Protein AF-A0A429HR36-F1 (afdb_monomer)

pLDDT: mean 90.28, std 13.14, range [46.28, 98.81]

Secondary structure (DSSP, 8-state):
--HHHHHHHHHH----PPP-PPPHHHHHHHHHHHHHHHHHHHHHHHHHHH--S---SS-HHHHHHHHHHHHHHHHHHHHHHHHHHTT--GGGGSPTT-TTHHHHHHHHHHH-

Structure (mmCIF, N/CA/C/O backbone):
data_AF-A0A429HR36-F1
#
_entry.id   AF-A0A429HR36-F1
#
loop_
_atom_site.group_PDB
_atom_site.id
_atom_site.type_symbol
_atom_site.label_atom_id
_atom_site.label_alt_id
_atom_site.label_comp_id
_atom_site.label_asym_id
_atom_site.label_entity_id
_atom_site.label_seq_id
_atom_site.pdbx_PDB_ins_code
_atom_site.Cartn_x
_atom_site.Cartn_y
_atom_site.Cartn_z
_atom_site.occupancy
_atom_site.B_iso_or_equiv
_atom_site.auth_seq_id
_atom_site.auth_comp_id
_atom_site.auth_asym_id
_atom_site.auth_atom_id
_atom_site.pdbx_PDB_model_num
ATOM 1 N N . MET A 1 1 ? -25.120 -31.657 12.591 1.00 46.28 1 MET A N 1
ATOM 2 C CA . MET A 1 1 ? -24.389 -31.007 11.479 1.00 46.28 1 MET A CA 1
ATOM 3 C C . MET A 1 1 ? -24.796 -29.529 11.387 1.00 46.28 1 MET A C 1
ATOM 5 O O . MET A 1 1 ? -25.446 -29.139 10.435 1.00 46.28 1 MET A O 1
ATOM 9 N N . ALA A 1 2 ? -24.480 -28.717 12.408 1.00 50.56 2 ALA A N 1
ATOM 10 C CA . ALA A 1 2 ? -24.913 -27.306 12.505 1.00 50.56 2 ALA A CA 1
ATOM 11 C C . ALA A 1 2 ? -23.775 -26.330 12.884 1.00 50.56 2 ALA A C 1
ATOM 13 O O . ALA A 1 2 ? -24.000 -25.137 13.049 1.00 50.56 2 ALA A O 1
ATOM 14 N N . LEU A 1 3 ? -22.537 -26.823 13.016 1.00 52.31 3 LEU A N 1
ATOM 15 C CA . LEU A 1 3 ? -21.397 -26.030 13.496 1.00 52.31 3 LEU A CA 1
ATOM 16 C C . LEU A 1 3 ? -20.631 -25.304 12.377 1.00 52.31 3 LEU A C 1
ATOM 18 O O . LEU A 1 3 ? -19.766 -24.486 12.664 1.00 52.31 3 LEU A O 1
ATOM 22 N N . THR A 1 4 ? -20.953 -25.562 11.108 1.00 56.59 4 THR A N 1
ATOM 23 C CA . THR A 1 4 ? -20.257 -24.957 9.961 1.00 56.59 4 THR A CA 1
ATOM 24 C C . THR A 1 4 ? -20.812 -23.580 9.573 1.00 56.59 4 THR A C 1
ATOM 26 O O . THR A 1 4 ? -20.072 -22.765 9.033 1.00 56.59 4 THR A O 1
ATOM 29 N N . GLY A 1 5 ? -22.076 -23.271 9.896 1.00 48.59 5 GLY A N 1
ATOM 30 C CA . GLY A 1 5 ? -22.716 -21.995 9.531 1.00 48.59 5 GLY A CA 1
ATOM 31 C C . GLY A 1 5 ? -22.344 -20.811 10.433 1.00 48.59 5 GLY A C 1
ATOM 32 O O . GLY A 1 5 ? -22.134 -19.701 9.947 1.00 48.59 5 GLY A O 1
ATOM 33 N N . VAL A 1 6 ? -22.182 -21.053 11.738 1.00 55.47 6 VAL A N 1
ATOM 34 C CA . VAL A 1 6 ? -21.939 -20.000 12.746 1.00 55.47 6 VAL A CA 1
ATOM 35 C C . VAL A 1 6 ? -20.569 -19.332 12.566 1.00 55.47 6 VAL A C 1
ATOM 37 O O . VAL A 1 6 ? -20.428 -18.131 12.790 1.00 55.47 6 VAL A O 1
ATOM 40 N N . GLY A 1 7 ? -19.559 -20.090 12.125 1.00 56.19 7 GLY A N 1
ATOM 41 C CA . GLY A 1 7 ? -18.205 -19.573 11.898 1.00 56.19 7 GLY A CA 1
ATOM 42 C C . GLY A 1 7 ? -18.110 -18.630 10.696 1.00 56.19 7 GLY A C 1
ATOM 43 O O . GLY A 1 7 ? -17.494 -17.574 10.796 1.00 56.19 7 GLY A O 1
ATOM 44 N N . VAL A 1 8 ? -18.773 -18.970 9.585 1.00 55.44 8 VAL A N 1
ATOM 45 C CA . VAL A 1 8 ? -18.789 -18.138 8.367 1.00 55.44 8 VAL A CA 1
ATOM 46 C C . VAL A 1 8 ? -19.640 -16.885 8.568 1.00 55.44 8 VAL A C 1
ATOM 48 O O . VAL A 1 8 ? -19.228 -15.798 8.174 1.00 55.44 8 VAL A O 1
ATOM 51 N N . GLN A 1 9 ? -20.787 -16.997 9.247 1.00 58.00 9 GLN A N 1
ATOM 52 C CA . GLN A 1 9 ? -21.616 -15.832 9.570 1.00 58.00 9 GLN A CA 1
ATOM 53 C C . GLN A 1 9 ? -20.904 -14.839 10.494 1.00 58.00 9 GLN A C 1
ATOM 55 O O . GLN A 1 9 ? -21.024 -13.642 10.272 1.00 58.00 9 GLN A O 1
ATOM 60 N N . ARG A 1 10 ? -20.108 -15.302 11.469 1.00 58.03 10 ARG A N 1
ATOM 61 C CA . ARG A 1 10 ? -19.246 -14.417 12.279 1.00 58.03 10 ARG A CA 1
ATOM 62 C C . ARG A 1 10 ? -18.142 -13.737 11.472 1.00 58.03 10 ARG A C 1
ATOM 64 O O . ARG A 1 10 ? -17.778 -12.618 11.789 1.00 58.03 10 ARG A O 1
ATOM 71 N N . LEU A 1 11 ? -17.591 -14.402 10.458 1.00 57.03 11 LEU A N 1
ATOM 72 C CA . LEU A 1 11 ? -16.547 -13.814 9.610 1.00 57.03 11 LEU A CA 1
ATOM 73 C C . LEU A 1 11 ? -17.086 -12.695 8.708 1.00 57.03 11 LEU A C 1
ATOM 75 O O . LEU A 1 11 ? -16.340 -11.783 8.364 1.00 57.03 11 LEU A O 1
ATOM 79 N N . LEU A 1 12 ? -18.366 -12.767 8.335 1.00 66.94 12 LEU A N 1
ATOM 80 C CA . LEU A 1 12 ? -19.038 -11.780 7.485 1.00 66.94 12 LEU A CA 1
ATOM 81 C C . LEU A 1 12 ? -19.836 -10.736 8.278 1.00 66.94 12 LEU A C 1
ATOM 83 O O . LEU A 1 12 ? -20.264 -9.737 7.703 1.00 66.94 12 LEU A O 1
ATOM 87 N N . ALA A 1 13 ? -20.053 -10.959 9.575 1.00 81.69 13 ALA A N 1
ATOM 88 C CA . ALA A 1 13 ? -20.751 -10.019 10.434 1.00 81.69 13 ALA A CA 1
ATOM 89 C C . ALA A 1 13 ? -19.884 -8.778 10.672 1.00 81.69 13 ALA A C 1
ATOM 91 O O . ALA A 1 13 ? -18.713 -8.874 11.029 1.00 81.69 13 ALA A O 1
ATOM 92 N N . ASP A 1 14 ? -20.473 -7.603 10.487 1.00 87.38 14 ASP A N 1
ATOM 93 C CA . ASP A 1 14 ? -19.898 -6.365 10.994 1.00 87.38 14 ASP A CA 1
ATOM 94 C C . ASP A 1 14 ? -20.198 -6.271 12.492 1.00 87.38 14 ASP A C 1
ATOM 96 O O . ASP A 1 14 ? -21.327 -6.532 12.915 1.00 87.38 14 ASP A O 1
ATOM 100 N N . SER A 1 15 ? -19.205 -5.909 13.306 1.00 90.81 15 SER A N 1
ATOM 101 C CA . SER A 1 15 ? -19.435 -5.721 14.742 1.00 90.81 15 SER A CA 1
ATOM 102 C C . SER A 1 15 ? -20.235 -4.448 15.040 1.00 90.81 15 SER A C 1
ATOM 104 O O . SER A 1 15 ? -20.692 -4.274 16.166 1.00 90.81 15 SER A O 1
ATOM 106 N N . GLY A 1 16 ? -20.408 -3.557 14.054 1.00 89.94 16 GLY A N 1
ATOM 107 C CA . GLY A 1 16 ? -21.222 -2.343 14.177 1.00 89.94 16 GLY A CA 1
ATOM 108 C C . GLY A 1 16 ? -20.600 -1.259 15.059 1.00 89.94 16 GLY A C 1
ATOM 109 O O . GLY A 1 16 ? -21.225 -0.228 15.304 1.00 89.94 16 GLY A O 1
ATOM 110 N N . GLU A 1 17 ? -19.369 -1.471 15.529 1.00 93.50 17 GLU A N 1
ATOM 111 C CA . GLU A 1 17 ? -18.633 -0.458 16.274 1.00 93.50 17 GLU A CA 1
ATOM 112 C C . GLU A 1 17 ? -18.250 0.720 15.371 1.00 93.50 17 GLU A C 1
ATOM 114 O O . GLU A 1 17 ? -17.939 0.530 14.188 1.00 93.50 17 GLU A O 1
ATOM 119 N N . PRO A 1 18 ? -18.226 1.950 15.914 1.00 93.94 18 PRO A N 1
ATOM 120 C CA . PRO A 1 18 ? -17.784 3.102 15.155 1.00 93.94 18 PRO A CA 1
ATOM 121 C C . PRO A 1 18 ? -16.338 2.912 14.687 1.00 93.94 18 PRO A C 1
ATOM 123 O O . PRO A 1 18 ? -15.441 2.487 15.424 1.00 93.94 18 PRO A O 1
ATOM 126 N N . ARG A 1 19 ? -16.108 3.250 13.420 1.00 93.81 19 ARG A N 1
ATOM 127 C CA . ARG A 1 19 ? -14.772 3.244 12.832 1.00 93.81 19 ARG A CA 1
ATOM 128 C C . ARG A 1 19 ? -13.967 4.408 13.383 1.00 93.81 19 ARG A C 1
ATOM 130 O O . ARG A 1 19 ? -14.450 5.535 13.457 1.00 93.81 19 ARG A O 1
ATOM 137 N N . GLU A 1 20 ? -12.714 4.131 13.700 1.00 93.56 20 GLU A N 1
ATOM 138 C CA . GLU A 1 20 ? -11.812 5.107 14.301 1.00 93.56 20 GLU A CA 1
ATOM 139 C C . GLU A 1 20 ? -10.713 5.525 13.329 1.00 93.56 20 GLU A C 1
ATOM 141 O O . GLU A 1 20 ? -10.304 4.766 12.441 1.00 93.56 20 GLU A O 1
ATOM 146 N N . TRP A 1 21 ? -10.232 6.752 13.509 1.00 95.75 21 TRP A N 1
ATOM 147 C CA . TRP A 1 21 ? -9.010 7.228 12.876 1.00 95.75 21 TRP A CA 1
ATOM 148 C C . TRP A 1 21 ? -7.799 6.543 13.501 1.00 95.75 21 TRP A C 1
ATOM 150 O O . TRP A 1 21 ? -7.807 6.151 14.669 1.00 95.75 21 TRP A O 1
ATOM 160 N N . VAL A 1 22 ? -6.739 6.387 12.716 1.00 96.38 22 VAL A N 1
ATOM 161 C CA . VAL A 1 22 ? -5.476 5.889 13.253 1.00 96.38 22 VAL A CA 1
ATOM 162 C C . VAL A 1 22 ? -4.729 6.999 13.998 1.00 96.38 22 VAL A C 1
ATOM 164 O O . VAL A 1 22 ? -5.084 8.172 13.941 1.00 96.38 22 VAL A O 1
ATOM 167 N N . SER A 1 23 ? -3.682 6.625 14.732 1.00 96.94 23 SER A N 1
ATOM 168 C CA . SER A 1 23 ? -2.822 7.609 15.393 1.00 96.94 23 SER A CA 1
ATOM 169 C C . SER A 1 23 ? -1.984 8.400 14.374 1.00 96.94 23 SER A C 1
ATOM 171 O O . SER A 1 23 ? -1.617 7.830 13.343 1.00 96.94 23 SER A O 1
ATOM 173 N N . PRO A 1 24 ? -1.524 9.624 1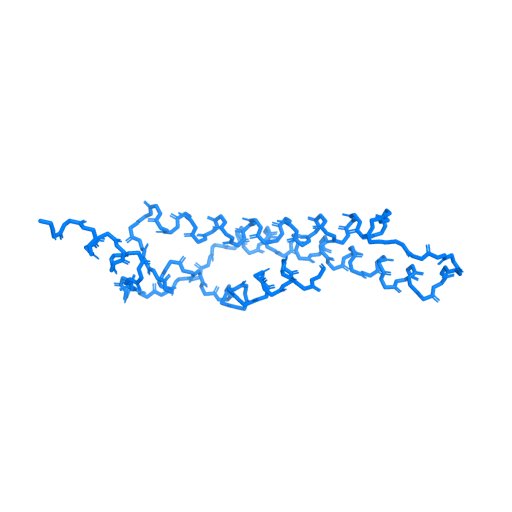4.700 1.00 97.56 24 PRO A N 1
ATOM 174 C CA . PRO A 1 24 ? -0.637 10.395 13.823 1.00 97.56 24 PRO A CA 1
ATOM 175 C C . PRO A 1 24 ? 0.650 9.658 13.426 1.00 97.56 24 PRO A C 1
ATOM 177 O O . PRO A 1 24 ? 1.161 9.826 12.324 1.00 97.56 24 PRO A O 1
ATOM 180 N N . ARG A 1 25 ? 1.176 8.787 14.300 1.00 98.19 25 ARG A N 1
ATOM 181 C CA . ARG A 1 25 ? 2.331 7.934 13.974 1.00 98.19 25 ARG A CA 1
ATOM 182 C C . ARG A 1 25 ? 1.991 6.926 12.876 1.00 98.19 25 ARG A C 1
ATOM 184 O O . ARG A 1 25 ? 2.809 6.679 11.997 1.00 98.19 25 ARG A O 1
ATOM 191 N N . THR A 1 26 ? 0.807 6.323 12.942 1.00 97.88 26 THR A N 1
ATOM 192 C CA . THR A 1 26 ? 0.315 5.399 11.913 1.00 97.88 26 THR A CA 1
ATOM 193 C C . THR A 1 26 ? 0.083 6.136 10.597 1.00 97.88 26 THR A C 1
ATOM 195 O O . THR A 1 26 ? 0.453 5.612 9.548 1.00 97.88 26 THR A O 1
ATOM 198 N N . ASP A 1 27 ? -0.451 7.357 10.644 1.00 97.38 27 ASP A N 1
ATOM 199 C CA . ASP A 1 27 ? -0.594 8.206 9.457 1.00 97.38 27 ASP A CA 1
ATOM 200 C C . ASP A 1 27 ? 0.758 8.553 8.842 1.00 97.38 27 ASP A C 1
ATOM 202 O O . ASP A 1 27 ? 0.925 8.403 7.637 1.00 97.38 27 ASP A O 1
ATOM 206 N N . LEU A 1 28 ? 1.756 8.913 9.654 1.00 98.44 28 LEU A N 1
ATOM 207 C CA . LEU A 1 28 ? 3.108 9.177 9.163 1.00 98.44 28 LEU A CA 1
ATOM 208 C C . LEU A 1 28 ? 3.704 7.955 8.455 1.00 98.44 28 LEU A C 1
ATOM 210 O O . LEU A 1 28 ? 4.257 8.092 7.368 1.00 98.44 28 LEU A O 1
ATOM 214 N N . VAL A 1 29 ? 3.569 6.756 9.032 1.00 98.56 29 VAL A N 1
ATOM 215 C CA . VAL A 1 29 ? 4.018 5.521 8.366 1.00 98.56 29 VAL A CA 1
ATOM 216 C C . VAL A 1 29 ? 3.293 5.344 7.035 1.00 98.56 29 VAL A C 1
ATOM 218 O O . VAL A 1 29 ? 3.931 5.093 6.021 1.00 98.56 29 VAL A O 1
ATOM 221 N N . THR A 1 30 ? 1.978 5.544 7.011 1.00 97.88 30 THR A N 1
ATOM 222 C CA . THR A 1 30 ? 1.169 5.431 5.787 1.00 97.88 30 THR A CA 1
ATOM 223 C C . THR A 1 30 ? 1.614 6.427 4.723 1.00 97.88 30 THR A C 1
ATOM 225 O O . THR A 1 30 ? 1.756 6.054 3.563 1.00 97.88 30 THR A O 1
ATOM 228 N N . ALA A 1 31 ? 1.897 7.668 5.117 1.00 98.25 31 ALA A N 1
ATOM 229 C CA . ALA A 1 31 ? 2.392 8.707 4.228 1.00 98.25 31 ALA A CA 1
ATOM 230 C C . 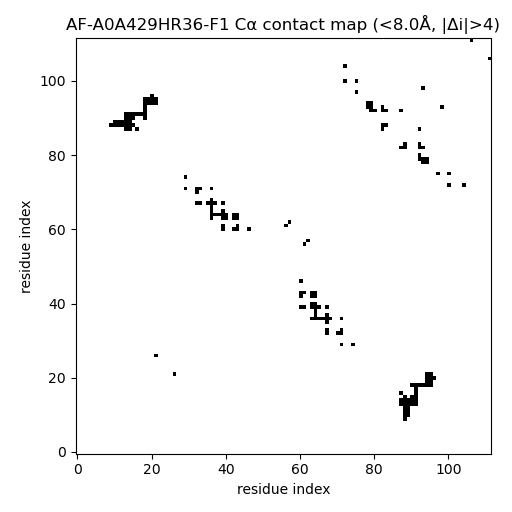ALA A 1 31 ? 3.767 8.345 3.652 1.00 98.25 31 ALA A C 1
ATOM 232 O O . ALA A 1 31 ? 3.963 8.448 2.447 1.00 98.25 31 ALA A O 1
ATOM 233 N N . LEU A 1 32 ? 4.699 7.858 4.477 1.00 98.81 32 LEU A N 1
ATOM 234 C CA . LEU A 1 32 ? 6.031 7.443 4.024 1.00 98.81 32 LEU A CA 1
ATOM 235 C C . LEU A 1 32 ? 5.972 6.241 3.071 1.00 98.81 32 LEU A C 1
ATOM 237 O O . LEU A 1 32 ? 6.654 6.236 2.048 1.00 98.81 32 LEU A O 1
ATOM 241 N N . LEU A 1 33 ? 5.128 5.248 3.367 1.00 98.69 33 LEU A N 1
ATOM 242 C CA . LEU A 1 33 ? 4.896 4.116 2.468 1.00 98.69 33 LEU A CA 1
ATOM 243 C C . LEU A 1 33 ? 4.230 4.564 1.159 1.00 98.69 33 LEU A C 1
ATOM 245 O O . LEU A 1 33 ? 4.600 4.087 0.090 1.00 98.69 33 LEU A O 1
ATOM 249 N N . GLY A 1 34 ? 3.296 5.515 1.229 1.00 98.00 34 GLY A N 1
ATOM 250 C CA . GLY A 1 34 ? 2.673 6.130 0.059 1.00 98.00 34 GLY A CA 1
ATOM 251 C C . GLY A 1 34 ? 3.668 6.911 -0.801 1.00 98.00 34 GLY A C 1
ATOM 252 O O . GLY A 1 34 ? 3.616 6.818 -2.022 1.00 98.00 34 GLY A O 1
ATOM 253 N N . VAL A 1 35 ? 4.619 7.620 -0.186 1.00 98.75 35 VAL A N 1
ATOM 254 C CA . VAL A 1 35 ? 5.724 8.281 -0.898 1.00 98.75 35 VAL A CA 1
ATOM 255 C C . VAL A 1 35 ? 6.611 7.250 -1.591 1.00 98.75 35 VAL A C 1
ATOM 257 O O . VAL A 1 35 ? 6.919 7.423 -2.765 1.00 98.75 35 VAL A O 1
ATOM 260 N N . TRP A 1 36 ? 6.979 6.158 -0.913 1.00 98.75 36 TRP A N 1
ATOM 261 C CA . TRP A 1 36 ? 7.748 5.072 -1.529 1.00 98.75 36 TRP A CA 1
ATOM 262 C C . TRP A 1 36 ? 7.021 4.470 -2.739 1.00 98.75 36 TRP A C 1
ATOM 264 O O . TRP A 1 36 ? 7.600 4.348 -3.818 1.00 98.75 36 TRP A O 1
ATOM 274 N N . PHE A 1 37 ? 5.728 4.181 -2.589 1.00 98.44 37 PHE A N 1
ATOM 275 C CA . PHE A 1 37 ? 4.886 3.708 -3.682 1.00 98.44 37 PHE A CA 1
ATOM 276 C C . PHE A 1 37 ? 4.810 4.705 -4.845 1.00 98.44 37 PHE A C 1
ATOM 278 O O . PHE A 1 37 ? 4.989 4.316 -5.996 1.00 98.44 37 PHE A O 1
ATOM 285 N N . GLY A 1 38 ? 4.615 5.993 -4.554 1.00 98.56 38 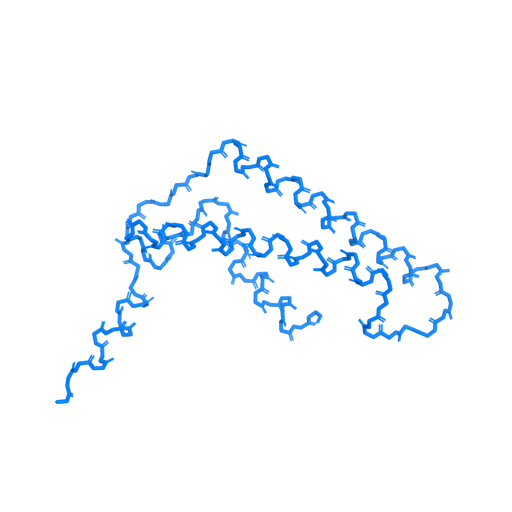GLY A N 1
ATOM 286 C CA . GLY A 1 38 ? 4.560 7.051 -5.563 1.00 98.56 38 GLY A CA 1
ATOM 287 C C . GLY A 1 38 ? 5.884 7.257 -6.305 1.00 98.56 38 GLY A C 1
ATOM 288 O O . GLY A 1 38 ? 5.873 7.472 -7.514 1.00 98.56 38 GLY A O 1
ATOM 289 N N . ILE A 1 39 ? 7.024 7.139 -5.615 1.00 98.69 39 ILE A N 1
ATOM 290 C CA . ILE A 1 39 ? 8.351 7.160 -6.247 1.00 98.69 39 ILE A CA 1
ATOM 291 C C . ILE A 1 39 ? 8.491 5.976 -7.206 1.00 98.69 39 ILE A C 1
ATOM 293 O O . ILE A 1 39 ? 8.889 6.176 -8.350 1.00 98.69 39 ILE A O 1
ATOM 297 N N . GLY A 1 40 ? 8.123 4.767 -6.769 1.00 98.31 40 GLY A N 1
ATOM 298 C CA . GLY A 1 40 ? 8.142 3.581 -7.624 1.00 98.31 40 GLY A CA 1
ATOM 299 C C . GLY A 1 40 ? 7.268 3.742 -8.866 1.00 98.31 40 GLY A C 1
ATOM 300 O O . GLY A 1 40 ? 7.744 3.504 -9.969 1.00 98.31 40 GLY A O 1
ATOM 301 N N . LEU A 1 41 ? 6.041 4.243 -8.700 1.00 97.56 41 LEU A N 1
ATOM 302 C CA . LEU A 1 41 ? 5.124 4.529 -9.808 1.00 97.56 41 LEU A CA 1
ATOM 303 C C . LEU A 1 41 ? 5.712 5.538 -10.806 1.00 97.56 41 LEU A C 1
ATOM 305 O O . LEU A 1 41 ? 5.546 5.387 -12.011 1.00 97.56 41 LEU A O 1
ATOM 309 N N . MET A 1 42 ? 6.399 6.574 -10.322 1.00 98.38 42 MET A N 1
ATOM 310 C CA . MET A 1 42 ? 7.015 7.567 -11.203 1.00 98.38 42 MET A CA 1
ATOM 311 C C . MET A 1 42 ? 8.216 6.996 -11.967 1.00 98.38 42 MET A C 1
ATOM 313 O O . MET A 1 42 ? 8.392 7.312 -13.140 1.00 98.38 42 MET A O 1
ATOM 317 N N . ILE A 1 43 ? 9.030 6.152 -11.324 1.00 97.62 43 ILE A N 1
ATOM 318 C CA . ILE A 1 43 ? 10.144 5.446 -11.979 1.00 97.62 43 ILE A CA 1
ATOM 319 C C . ILE A 1 43 ? 9.615 4.534 -13.091 1.00 97.62 43 ILE A C 1
ATOM 321 O O . ILE A 1 43 ? 10.152 4.540 -14.195 1.00 97.62 43 ILE A O 1
ATOM 325 N N . ASP A 1 44 ? 8.548 3.795 -12.800 1.00 96.25 44 ASP A N 1
ATOM 326 C CA . ASP A 1 44 ? 7.866 2.896 -13.730 1.00 96.25 44 ASP A CA 1
ATOM 327 C C . ASP A 1 44 ? 7.292 3.644 -14.943 1.00 96.25 44 ASP A C 1
ATOM 329 O O . ASP A 1 44 ? 7.636 3.360 -16.091 1.00 96.25 44 ASP A O 1
ATOM 333 N N . ALA A 1 45 ? 6.535 4.717 -14.696 1.00 96.00 45 ALA A N 1
ATOM 334 C CA . ALA A 1 45 ? 5.998 5.575 -15.750 1.00 96.00 45 ALA A CA 1
ATOM 335 C C . ALA A 1 45 ? 7.097 6.236 -16.602 1.00 96.00 45 ALA A C 1
ATOM 337 O O . ALA A 1 45 ? 6.945 6.393 -17.819 1.00 96.00 45 ALA A O 1
ATOM 338 N N . TRP A 1 46 ? 8.211 6.632 -15.975 1.00 97.06 46 TRP A N 1
ATOM 339 C CA . TRP A 1 46 ? 9.364 7.173 -16.687 1.00 97.06 46 TRP A CA 1
ATOM 340 C C . TRP A 1 46 ? 9.988 6.124 -17.608 1.00 97.06 46 TRP A C 1
ATOM 342 O O . TRP A 1 46 ? 10.238 6.441 -18.772 1.00 97.06 46 TRP A O 1
ATOM 352 N N . ALA A 1 47 ? 10.194 4.894 -17.130 1.00 95.19 47 ALA A N 1
ATOM 353 C CA . ALA A 1 47 ? 10.773 3.807 -17.917 1.00 95.19 47 ALA A CA 1
ATOM 354 C C . ALA A 1 47 ? 9.938 3.535 -19.177 1.00 95.19 47 ALA A C 1
ATOM 356 O O . ALA A 1 47 ? 10.462 3.640 -20.286 1.00 95.19 47 ALA A O 1
ATOM 357 N N . HIS A 1 48 ? 8.622 3.371 -19.014 1.00 93.44 48 HIS A N 1
ATOM 358 C CA . HIS A 1 48 ? 7.680 3.174 -20.121 1.00 93.44 48 HIS A CA 1
ATOM 359 C C . HIS A 1 48 ? 7.663 4.309 -21.154 1.00 93.44 48 HIS A C 1
ATOM 361 O O . HIS A 1 48 ? 7.291 4.100 -22.307 1.00 93.44 48 HIS A O 1
ATOM 367 N N . SER A 1 49 ? 8.040 5.523 -20.749 1.00 94.38 49 SER A N 1
ATOM 368 C CA . SER A 1 49 ? 8.035 6.695 -21.631 1.00 94.38 49 SER A CA 1
ATOM 369 C C . SER A 1 49 ? 9.383 6.955 -22.310 1.00 94.38 49 SER A C 1
ATOM 371 O O . SER A 1 49 ? 9.429 7.702 -23.286 1.00 94.38 49 SER A O 1
ATOM 373 N N . ASN A 1 50 ? 10.484 6.407 -21.785 1.00 94.88 50 ASN A N 1
ATOM 374 C CA . ASN A 1 50 ? 11.843 6.804 -22.177 1.00 94.88 50 ASN A CA 1
ATOM 375 C C . ASN A 1 50 ? 12.719 5.646 -22.660 1.00 94.88 50 ASN A C 1
ATOM 377 O O . ASN A 1 50 ? 13.731 5.893 -23.318 1.00 94.88 50 ASN A O 1
ATOM 381 N N . LEU A 1 51 ? 12.366 4.402 -22.347 1.00 92.31 51 LEU A N 1
ATOM 382 C CA . LEU A 1 51 ? 13.124 3.227 -22.755 1.00 92.31 51 LEU A CA 1
ATOM 383 C C . LEU A 1 51 ? 12.463 2.586 -23.982 1.00 92.31 51 LEU A C 1
ATOM 385 O O . LEU A 1 51 ? 11.247 2.450 -24.057 1.00 92.31 51 LEU A O 1
ATOM 389 N N . ALA A 1 52 ? 13.277 2.222 -24.975 1.00 82.88 52 ALA A N 1
ATOM 390 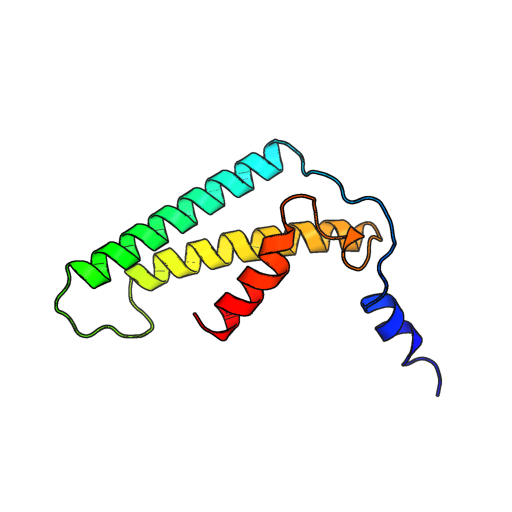C CA . ALA A 1 52 ? 12.816 1.640 -26.243 1.00 82.88 52 ALA A CA 1
ATOM 391 C C . ALA A 1 52 ? 12.839 0.098 -26.250 1.00 82.88 52 ALA A C 1
ATOM 393 O O . ALA A 1 52 ? 12.607 -0.529 -27.284 1.00 82.88 52 ALA A O 1
ATOM 394 N N . GLU A 1 53 ? 13.200 -0.511 -25.123 1.00 78.00 53 GLU A N 1
ATOM 395 C CA . GLU A 1 53 ? 13.363 -1.954 -24.971 1.00 78.00 53 GLU A CA 1
ATOM 396 C C . GLU A 1 53 ? 12.026 -2.683 -24.780 1.00 78.00 53 GLU A C 1
ATOM 398 O O . GLU A 1 53 ? 11.026 -2.105 -24.359 1.00 78.00 53 GLU A O 1
ATOM 403 N N . LEU A 1 54 ? 12.000 -3.971 -25.140 1.00 69.44 54 LEU A N 1
ATOM 404 C CA . LEU A 1 54 ? 10.815 -4.810 -24.983 1.00 69.44 54 LEU A CA 1
ATOM 405 C C . LEU A 1 54 ? 10.564 -5.059 -23.483 1.00 69.44 54 LEU A C 1
ATOM 407 O O . LEU A 1 54 ? 11.371 -5.706 -22.817 1.00 69.44 54 LEU A O 1
ATOM 411 N N . GLU A 1 55 ? 9.445 -4.561 -22.963 1.00 82.38 55 GLU A N 1
ATOM 412 C CA . GLU A 1 55 ? 9.036 -4.740 -21.566 1.00 82.38 55 GLU A CA 1
ATOM 413 C C . GLU A 1 55 ? 8.626 -6.197 -21.289 1.00 82.38 55 GLU A C 1
ATOM 415 O O . GLU A 1 55 ? 7.929 -6.835 -22.083 1.00 82.38 55 GLU A O 1
ATOM 420 N N . THR A 1 56 ? 9.024 -6.723 -20.129 1.00 88.31 56 THR A N 1
ATOM 421 C CA . THR A 1 56 ? 8.453 -7.959 -19.570 1.00 88.31 56 THR A CA 1
ATOM 422 C C . THR A 1 56 ? 7.691 -7.624 -18.295 1.00 88.31 56 THR A C 1
ATOM 424 O O . THR A 1 56 ? 7.867 -6.549 -17.733 1.00 88.31 56 THR A O 1
ATOM 427 N N . PHE A 1 57 ? 6.877 -8.553 -17.795 1.00 87.94 57 PHE A N 1
ATOM 428 C CA . PHE A 1 57 ? 6.125 -8.334 -16.554 1.00 87.94 57 PHE A CA 1
ATOM 429 C C . PHE A 1 57 ? 7.030 -8.075 -15.330 1.00 87.94 57 PHE A C 1
ATOM 431 O O . PHE A 1 57 ? 6.628 -7.413 -14.383 1.00 87.94 57 PHE A O 1
ATOM 438 N N . PHE A 1 58 ? 8.274 -8.569 -15.340 1.00 91.94 58 PHE A N 1
ATOM 439 C CA . PHE A 1 58 ? 9.228 -8.358 -14.252 1.00 91.94 58 PHE A CA 1
ATOM 440 C C . PHE A 1 58 ? 10.450 -7.587 -14.741 1.00 91.94 58 PHE A C 1
ATOM 442 O O . PHE A 1 58 ? 11.339 -8.136 -15.389 1.00 91.94 58 PHE A O 1
ATOM 449 N N . THR A 1 59 ? 10.523 -6.316 -14.365 1.00 94.75 59 THR A N 1
ATOM 450 C CA . THR A 1 59 ? 11.664 -5.430 -14.631 1.00 94.75 59 THR A CA 1
ATOM 451 C C . THR A 1 59 ? 12.123 -4.775 -13.324 1.00 94.75 59 THR A C 1
ATOM 453 O O . THR A 1 59 ? 11.398 -4.811 -12.322 1.00 94.75 59 THR A O 1
ATOM 456 N N . PRO A 1 60 ? 13.317 -4.156 -13.287 1.00 94.81 60 PRO A N 1
ATOM 457 C CA . PRO A 1 60 ? 13.754 -3.413 -12.109 1.00 94.81 60 PRO A CA 1
ATOM 458 C C . PRO A 1 60 ? 12.798 -2.280 -11.705 1.00 94.81 60 PRO A C 1
ATOM 460 O O . PRO A 1 60 ? 12.612 -2.053 -10.512 1.00 94.81 60 PRO A O 1
ATOM 463 N N . TRP A 1 61 ? 12.166 -1.591 -12.663 1.00 96.06 61 TRP A N 1
ATOM 464 C CA . TRP A 1 61 ? 11.202 -0.521 -12.375 1.00 96.06 61 TRP A CA 1
ATOM 465 C C . TRP A 1 61 ? 9.883 -1.061 -11.812 1.00 96.06 61 TRP A C 1
ATOM 467 O O . TRP A 1 61 ? 9.468 -0.602 -10.741 1.00 96.06 61 TRP A O 1
ATOM 477 N N . HIS A 1 62 ? 9.329 -2.127 -12.405 1.00 95.81 62 HIS A N 1
ATOM 478 C CA . HIS A 1 62 ? 8.186 -2.840 -11.831 1.00 95.81 62 HIS A CA 1
ATOM 479 C C . HIS A 1 62 ? 8.502 -3.328 -10.412 1.00 95.81 62 HIS A C 1
ATOM 481 O O . HIS A 1 62 ? 7.670 -3.220 -9.519 1.00 95.81 62 HIS A O 1
ATOM 487 N N . ALA A 1 63 ? 9.721 -3.814 -10.146 1.00 96.06 63 ALA A N 1
ATOM 488 C CA . ALA A 1 63 ? 10.100 -4.291 -8.816 1.00 96.06 63 ALA A CA 1
ATOM 489 C C . ALA A 1 63 ? 10.027 -3.185 -7.746 1.00 96.06 63 ALA A C 1
ATOM 491 O O . ALA A 1 63 ? 9.527 -3.430 -6.644 1.00 96.06 63 ALA A O 1
ATOM 492 N N . VAL A 1 64 ? 10.476 -1.963 -8.055 1.00 97.88 64 VAL A N 1
ATOM 493 C CA . VAL A 1 64 ? 10.354 -0.822 -7.131 1.00 97.88 64 VAL A CA 1
ATOM 494 C C . VAL A 1 64 ? 8.880 -0.474 -6.921 1.00 97.88 64 VAL A C 1
ATOM 496 O O . VAL A 1 64 ? 8.436 -0.391 -5.772 1.00 97.88 64 VAL A O 1
ATOM 499 N N . PHE A 1 65 ? 8.105 -0.354 -8.001 1.00 97.75 65 PHE A N 1
ATOM 500 C 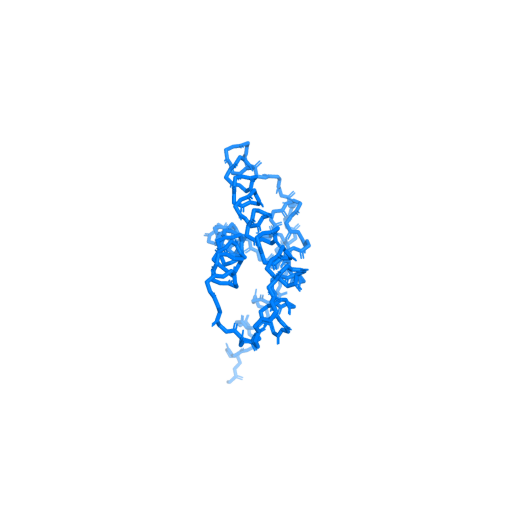CA . PHE A 1 65 ? 6.671 -0.065 -7.946 1.00 97.75 65 PHE A CA 1
ATOM 501 C C . PHE A 1 65 ? 5.884 -1.113 -7.139 1.00 97.75 65 PHE A C 1
ATOM 503 O O . PHE A 1 65 ? 5.205 -0.773 -6.164 1.00 97.75 65 PHE A O 1
ATOM 510 N N . TYR A 1 66 ? 6.052 -2.395 -7.461 1.00 97.38 66 TYR A N 1
ATOM 511 C CA . TYR A 1 66 ? 5.427 -3.525 -6.776 1.00 97.38 66 TYR A CA 1
ATOM 512 C C . TYR A 1 66 ? 5.838 -3.618 -5.311 1.00 97.38 66 TYR A C 1
ATOM 514 O O . TYR A 1 66 ? 4.996 -3.913 -4.462 1.00 97.38 66 TYR A O 1
ATOM 522 N N . SER A 1 67 ? 7.096 -3.321 -4.969 1.00 98.25 67 SER A N 1
ATOM 523 C CA . SER A 1 67 ? 7.516 -3.295 -3.564 1.00 98.25 67 SER A CA 1
ATOM 524 C C . SER A 1 67 ? 6.795 -2.198 -2.774 1.00 98.25 67 SER A C 1
ATOM 526 O O . SER A 1 67 ? 6.402 -2.415 -1.627 1.00 98.25 67 SER A O 1
ATOM 528 N N . GLY A 1 68 ? 6.568 -1.035 -3.393 1.00 98.19 68 GLY A N 1
ATOM 529 C CA . GLY A 1 68 ? 5.802 0.051 -2.796 1.00 98.19 68 GLY A CA 1
ATOM 530 C C . GLY A 1 68 ? 4.339 -0.306 -2.603 1.00 98.19 68 GLY A C 1
ATOM 531 O O . GLY A 1 68 ? 3.805 -0.123 -1.506 1.00 98.19 68 GLY A O 1
ATOM 532 N N . PHE A 1 69 ? 3.725 -0.907 -3.622 1.00 97.69 69 PHE A N 1
ATOM 533 C CA . PHE A 1 69 ? 2.369 -1.431 -3.524 1.00 97.69 69 PHE A CA 1
ATOM 534 C C . PHE A 1 69 ? 2.254 -2.455 -2.389 1.00 97.69 69 PHE A C 1
ATOM 536 O O . PHE A 1 69 ? 1.406 -2.310 -1.508 1.00 97.69 69 PHE A O 1
ATOM 543 N N . ALA A 1 70 ? 3.136 -3.458 -2.367 1.00 98.12 70 ALA A N 1
ATOM 544 C CA . ALA A 1 70 ? 3.124 -4.524 -1.373 1.00 98.12 70 ALA A CA 1
ATOM 545 C C . ALA A 1 70 ? 3.298 -3.982 0.053 1.00 98.12 70 ALA A C 1
ATOM 547 O O . ALA A 1 70 ? 2.618 -4.441 0.972 1.00 98.12 70 ALA A O 1
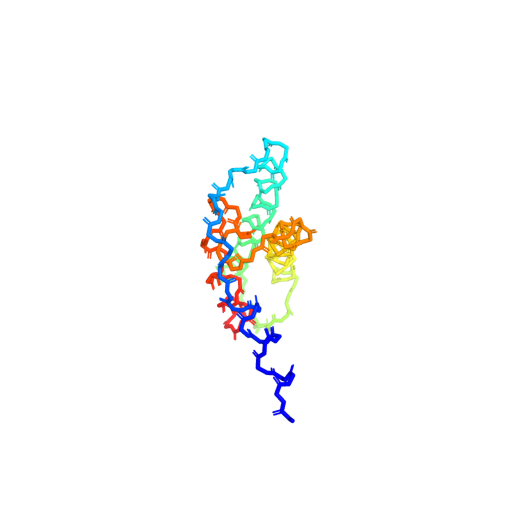ATOM 548 N N . ALA A 1 71 ? 4.155 -2.975 0.244 1.00 98.56 71 ALA A N 1
ATOM 549 C CA . ALA A 1 71 ? 4.349 -2.341 1.542 1.00 98.56 71 ALA A CA 1
ATOM 550 C C . ALA A 1 71 ? 3.087 -1.601 2.020 1.00 98.56 71 ALA A C 1
ATOM 552 O O . ALA A 1 71 ? 2.663 -1.790 3.162 1.00 98.56 71 ALA A O 1
ATOM 553 N N . VAL A 1 72 ? 2.445 -0.806 1.153 1.00 98.19 72 VAL A N 1
ATOM 554 C CA . VAL A 1 72 ? 1.190 -0.102 1.477 1.00 98.19 72 VAL A CA 1
ATOM 555 C C . VAL A 1 72 ? 0.052 -1.094 1.732 1.00 98.19 72 VAL A C 1
ATOM 557 O O . VAL A 1 72 ? -0.638 -0.995 2.749 1.00 98.19 72 VAL A O 1
ATOM 560 N N . ALA A 1 73 ? -0.129 -2.079 0.852 1.00 98.06 73 ALA A N 1
ATOM 561 C CA . ALA A 1 73 ? -1.157 -3.107 0.978 1.00 98.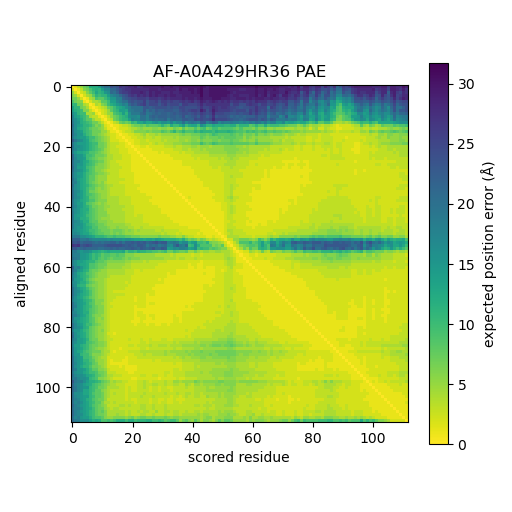06 73 ALA A CA 1
ATOM 562 C C . ALA A 1 73 ? -0.982 -3.923 2.266 1.00 98.06 73 ALA A C 1
ATOM 564 O O . ALA A 1 73 ? -1.922 -4.064 3.051 1.00 98.06 73 ALA A O 1
ATOM 565 N N . GLY A 1 74 ? 0.239 -4.397 2.527 1.00 98.31 74 GLY A N 1
ATOM 566 C CA . GLY A 1 74 ? 0.584 -5.123 3.744 1.00 98.31 74 GLY A CA 1
ATOM 567 C C . GLY A 1 74 ? 0.336 -4.290 5.000 1.00 98.31 74 GLY A C 1
ATOM 568 O O . GLY A 1 74 ? -0.203 -4.804 5.980 1.00 98.31 74 GLY A O 1
ATOM 569 N N . TRP A 1 75 ? 0.641 -2.991 4.962 1.00 98.31 75 TRP A N 1
ATOM 570 C CA . TRP A 1 75 ? 0.353 -2.078 6.063 1.00 98.31 75 TRP A CA 1
ATOM 571 C C . TRP A 1 75 ? -1.148 -1.920 6.322 1.00 98.31 75 TRP A C 1
ATOM 573 O O . TRP A 1 75 ? -1.577 -2.062 7.467 1.00 98.31 75 TRP A O 1
ATOM 583 N N . ILE A 1 76 ? -1.957 -1.687 5.284 1.00 97.56 76 ILE A N 1
ATOM 584 C CA . ILE A 1 76 ? -3.423 -1.582 5.388 1.00 97.56 76 ILE A CA 1
ATOM 585 C C . ILE A 1 76 ? -4.016 -2.868 5.973 1.00 97.56 76 ILE A C 1
ATOM 587 O O . ILE A 1 76 ? -4.796 -2.813 6.928 1.00 97.56 76 ILE A O 1
ATOM 591 N N . ILE A 1 77 ? -3.609 -4.025 5.442 1.00 97.06 77 ILE A N 1
ATOM 592 C CA . ILE A 1 77 ? -4.048 -5.339 5.925 1.00 97.06 77 ILE A CA 1
ATOM 593 C C . ILE A 1 77 ? -3.649 -5.515 7.389 1.00 97.06 77 ILE A C 1
ATOM 595 O O . ILE A 1 77 ? -4.474 -5.916 8.207 1.00 97.06 77 ILE A O 1
ATOM 599 N N . TRP A 1 78 ? -2.418 -5.159 7.757 1.00 98.00 78 TRP A N 1
ATOM 600 C CA . TRP A 1 78 ? -1.961 -5.222 9.141 1.00 98.00 78 TRP A CA 1
ATOM 601 C C . TRP A 1 78 ? -2.806 -4.347 10.076 1.00 98.00 78 TRP A C 1
ATOM 603 O O . TRP A 1 78 ? -3.177 -4.807 11.158 1.00 98.00 78 TRP A O 1
ATOM 613 N N . GLN A 1 79 ? -3.173 -3.125 9.664 1.00 97.81 79 GLN A N 1
ATOM 614 C CA . GLN A 1 79 ? -4.061 -2.268 10.456 1.00 97.81 79 GLN A CA 1
ATOM 615 C C . GLN A 1 79 ? -5.448 -2.892 10.643 1.00 97.81 79 GLN A C 1
ATOM 617 O O . GLN A 1 79 ? -5.985 -2.858 11.747 1.00 97.81 79 GLN A O 1
ATOM 622 N N . ALA A 1 80 ? -6.021 -3.505 9.606 1.00 95.94 80 ALA A N 1
ATOM 623 C CA . ALA A 1 80 ? -7.297 -4.204 9.736 1.00 95.94 80 ALA A CA 1
ATOM 624 C C . ALA A 1 80 ? -7.176 -5.426 10.666 1.00 95.94 80 ALA A C 1
ATOM 626 O O . ALA A 1 80 ? -7.969 -5.589 11.592 1.00 95.94 80 ALA A O 1
ATOM 627 N N . LEU A 1 81 ? -6.132 -6.244 10.497 1.00 95.94 81 LEU A N 1
ATOM 628 C CA . LEU A 1 81 ? -5.885 -7.427 11.327 1.00 95.94 81 LEU A CA 1
ATOM 629 C C . LEU A 1 81 ? -5.660 -7.077 12.802 1.00 95.94 81 LEU A C 1
ATOM 631 O O . LEU A 1 81 ? -6.090 -7.832 13.675 1.00 95.94 81 LEU A O 1
ATOM 635 N N . ARG A 1 82 ? -5.023 -5.938 13.107 1.00 96.19 82 ARG A N 1
ATOM 636 C CA . ARG A 1 82 ? -4.858 -5.470 14.493 1.00 96.19 82 ARG A CA 1
ATOM 637 C C . ARG A 1 82 ? -6.224 -5.239 15.159 1.00 96.19 82 ARG A C 1
ATOM 639 O O . ARG A 1 82 ? -6.412 -5.642 16.300 1.00 96.19 82 ARG A O 1
ATOM 646 N N . ASN A 1 83 ? -7.173 -4.649 14.431 1.00 95.56 83 ASN A N 1
ATOM 647 C CA . ASN A 1 83 ? -8.504 -4.320 14.929 1.00 95.56 83 ASN A CA 1
ATOM 648 C C . ASN A 1 83 ? -9.362 -5.591 15.033 1.00 95.56 83 ASN A C 1
ATOM 650 O O . ASN A 1 83 ? -10.101 -5.756 16.002 1.00 95.56 83 ASN A O 1
ATOM 654 N N . VAL A 1 84 ? -9.193 -6.540 14.101 1.00 94.50 84 VAL A N 1
ATOM 655 C CA . VAL A 1 84 ? -9.800 -7.879 14.207 1.00 94.50 84 VAL A CA 1
ATOM 656 C C . VAL A 1 84 ? -9.336 -8.600 15.471 1.00 94.50 84 VAL A C 1
ATOM 658 O O . VAL A 1 84 ? -10.146 -9.165 16.202 1.00 94.50 84 VAL A O 1
ATOM 661 N N . ARG A 1 85 ? -8.038 -8.531 15.794 1.00 94.69 85 ARG A N 1
ATOM 662 C CA . ARG A 1 85 ? -7.488 -9.094 17.041 1.00 94.69 85 ARG A CA 1
ATOM 663 C C . ARG A 1 85 ? -8.019 -8.410 18.305 1.00 94.69 85 ARG A C 1
ATOM 665 O O . ARG A 1 85 ? -7.959 -9.010 19.371 1.00 94.69 85 ARG A O 1
ATOM 672 N N . GLN A 1 86 ? -8.550 -7.194 18.189 1.00 93.94 86 GLN A N 1
ATOM 673 C CA . GLN A 1 86 ? -9.234 -6.470 19.266 1.00 93.94 86 GLN A CA 1
ATOM 674 C C . GLN A 1 86 ? -10.739 -6.787 19.337 1.00 93.94 86 GLN A C 1
ATOM 676 O O . GLN A 1 86 ? -11.447 -6.191 20.139 1.00 93.94 86 GLN A O 1
ATOM 681 N N . GLY A 1 87 ? -11.232 -7.727 18.524 1.00 92.88 87 GLY A N 1
ATOM 682 C CA . GLY A 1 87 ? -12.623 -8.182 18.538 1.00 92.88 87 GLY A CA 1
ATOM 683 C C . GLY A 1 87 ? -13.538 -7.493 17.525 1.00 92.88 87 GLY A C 1
ATOM 684 O O . GLY A 1 87 ? -14.700 -7.882 17.421 1.00 92.88 87 GLY A O 1
ATOM 685 N N . ARG A 1 88 ? -13.038 -6.525 16.744 1.00 94.25 88 ARG A N 1
ATOM 686 C CA . ARG A 1 88 ? -13.821 -5.867 15.684 1.00 94.25 88 ARG A CA 1
ATOM 687 C C . ARG A 1 88 ? -14.002 -6.792 14.481 1.00 94.25 88 ARG A C 1
ATOM 689 O O . ARG A 1 88 ? -13.133 -7.607 14.184 1.00 94.25 88 ARG A O 1
ATOM 696 N N . GLN A 1 89 ? -15.117 -6.669 13.770 1.00 92.44 89 GLN A N 1
ATOM 697 C CA . GLN A 1 89 ? -15.434 -7.514 12.609 1.00 92.44 89 GLN A CA 1
ATOM 698 C C . GLN A 1 89 ? -15.988 -6.663 11.460 1.00 92.44 89 GLN A C 1
ATOM 700 O O . GLN A 1 89 ? -16.413 -5.535 11.686 1.00 92.44 89 GLN A O 1
ATOM 705 N N . GLY A 1 90 ? -15.947 -7.171 10.225 1.00 90.94 90 GLY A N 1
ATOM 706 C CA . GLY A 1 90 ? -16.456 -6.459 9.045 1.00 90.94 90 GLY A CA 1
ATOM 707 C C . GLY A 1 90 ? -15.814 -5.083 8.813 1.00 90.94 90 GLY A C 1
ATOM 708 O O . GLY A 1 90 ? -14.601 -4.913 8.973 1.00 90.94 90 GLY A O 1
ATOM 709 N N . LEU A 1 91 ? -16.618 -4.089 8.415 1.00 92.62 91 LEU A N 1
ATOM 710 C CA . LEU A 1 91 ? -16.123 -2.738 8.129 1.00 92.62 91 LEU A CA 1
ATOM 711 C C . LEU A 1 91 ? -15.690 -1.991 9.395 1.00 92.62 91 LEU A C 1
ATOM 713 O O . LEU A 1 91 ? -14.814 -1.129 9.293 1.00 92.62 91 LEU A O 1
ATOM 717 N N . ALA A 1 92 ? -16.219 -2.334 10.576 1.00 94.38 92 ALA A N 1
ATOM 718 C CA . ALA A 1 92 ? -15.760 -1.767 11.845 1.00 94.38 92 ALA A CA 1
ATOM 719 C C . ALA A 1 92 ? -14.278 -2.069 12.141 1.00 94.38 92 ALA A C 1
ATOM 721 O O . ALA A 1 92 ? -13.618 -1.306 12.853 1.00 94.38 92 ALA A O 1
ATOM 722 N N . ALA A 1 93 ? -13.716 -3.141 11.567 1.00 95.31 93 ALA A N 1
ATOM 723 C CA . ALA A 1 93 ? -12.290 -3.445 11.679 1.00 95.31 93 ALA A CA 1
ATOM 724 C C . ALA A 1 93 ? -11.402 -2.552 10.791 1.00 95.31 93 ALA A C 1
ATOM 726 O O . ALA A 1 93 ? -10.193 -2.479 11.009 1.00 95.31 93 ALA A O 1
ATOM 727 N N . VAL A 1 94 ? -11.966 -1.844 9.808 1.00 96.00 94 VAL A N 1
ATOM 728 C CA . VAL A 1 94 ? -11.203 -1.041 8.844 1.00 96.00 94 VAL A CA 1
ATOM 729 C C . VAL A 1 94 ? -11.117 0.406 9.332 1.00 96.00 94 VAL A C 1
ATOM 731 O O . VAL A 1 94 ? -12.155 1.069 9.445 1.00 96.00 94 VAL A O 1
ATOM 734 N N . PRO A 1 95 ? -9.909 0.953 9.576 1.00 96.69 95 PRO A N 1
ATOM 735 C CA . PRO A 1 95 ? -9.772 2.336 10.021 1.00 96.69 95 PRO A CA 1
ATOM 736 C C . PRO A 1 95 ? -10.437 3.344 9.076 1.00 96.69 95 PRO A C 1
ATOM 738 O O . PRO A 1 95 ? -10.598 3.105 7.870 1.00 96.69 95 PRO A O 1
ATOM 741 N N . MET A 1 96 ? -10.831 4.496 9.612 1.00 95.81 96 MET A N 1
ATOM 742 C CA . MET A 1 96 ? -11.284 5.616 8.786 1.00 95.81 96 MET A CA 1
ATOM 743 C C . MET A 1 96 ? -10.177 6.047 7.813 1.00 95.81 96 MET A C 1
ATOM 745 O O . MET A 1 96 ? -8.995 5.986 8.132 1.00 95.81 96 MET A O 1
ATOM 749 N N . GLY A 1 97 ? -10.564 6.400 6.584 1.00 93.06 97 GLY A N 1
ATOM 750 C CA . GLY A 1 97 ? -9.633 6.715 5.487 1.00 93.06 97 GLY A CA 1
ATOM 751 C C . GLY A 1 97 ? -9.077 5.511 4.709 1.00 93.06 97 GLY A C 1
ATOM 752 O O . GLY A 1 97 ? -8.620 5.683 3.588 1.00 93.06 97 GLY A O 1
ATOM 753 N N . TYR A 1 98 ? -9.185 4.280 5.226 1.00 95.44 98 TYR A N 1
ATOM 754 C CA . TYR A 1 98 ? -8.563 3.093 4.605 1.00 95.44 98 TYR A CA 1
ATOM 755 C C . TYR A 1 98 ? -9.522 2.301 3.696 1.00 95.44 98 TYR A C 1
ATOM 757 O O . TYR A 1 98 ? -9.150 1.280 3.124 1.00 95.44 98 TYR A O 1
ATOM 765 N N . HIS A 1 99 ? -10.767 2.762 3.539 1.00 91.69 99 HIS A N 1
ATOM 766 C CA . HIS A 1 99 ? -11.813 2.041 2.801 1.00 91.69 99 HIS A CA 1
ATOM 767 C C . HIS A 1 99 ? -11.487 1.873 1.313 1.00 91.69 99 HIS A C 1
ATOM 769 O O . HIS A 1 99 ? -11.803 0.832 0.746 1.00 91.69 99 HIS A O 1
ATOM 775 N N . ALA A 1 100 ? -10.809 2.847 0.696 1.00 92.25 100 ALA A N 1
ATOM 776 C CA . ALA A 1 100 ? -10.360 2.731 -0.690 1.00 92.25 100 ALA A CA 1
ATOM 777 C C . ALA A 1 100 ? -9.425 1.522 -0.880 1.00 92.25 100 ALA A C 1
ATOM 779 O O . ALA A 1 100 ? -9.488 0.843 -1.902 1.00 92.25 100 ALA A O 1
ATOM 780 N N . GLY A 1 101 ? -8.631 1.189 0.146 1.00 93.06 101 GLY A N 1
ATOM 781 C CA . GLY A 1 101 ? -7.755 0.021 0.156 1.00 93.06 101 GLY A CA 1
ATOM 782 C C . GLY A 1 101 ? -8.499 -1.311 0.039 1.00 93.06 101 GLY A C 1
ATOM 783 O O . GLY A 1 101 ? -7.949 -2.247 -0.530 1.00 93.06 101 GLY A O 1
ATOM 784 N N . LEU A 1 102 ? -9.759 -1.397 0.487 1.00 92.75 102 LEU A N 1
ATOM 785 C CA . LEU A 1 102 ? -10.570 -2.619 0.370 1.00 92.75 102 LEU A CA 1
ATOM 786 C C . LEU A 1 102 ? -10.862 -3.002 -1.080 1.00 92.75 102 LEU A C 1
ATOM 788 O O . LEU A 1 102 ? -11.105 -4.169 -1.360 1.00 92.75 102 LEU A O 1
ATOM 792 N N . VAL A 1 103 ? -10.851 -2.022 -1.983 1.00 94.31 103 VAL A N 1
ATOM 793 C CA . VAL A 1 103 ? -11.082 -2.227 -3.415 1.00 94.31 103 VAL A CA 1
ATOM 794 C C . VAL A 1 103 ? -9.757 -2.196 -4.168 1.00 94.31 103 VAL A C 1
ATOM 796 O O . VAL A 1 103 ? -9.477 -3.089 -4.963 1.00 94.31 103 VAL A O 1
ATOM 799 N N . ALA A 1 104 ? -8.916 -1.199 -3.883 1.00 92.94 104 ALA A N 1
ATOM 800 C CA . ALA A 1 104 ? -7.670 -0.980 -4.605 1.00 92.94 104 ALA A CA 1
ATOM 801 C C . ALA A 1 104 ? -6.673 -2.135 -4.434 1.00 92.94 104 ALA A C 1
ATOM 803 O O . ALA A 1 104 ? -6.075 -2.561 -5.415 1.00 92.94 104 ALA A O 1
ATOM 804 N N . VAL A 1 105 ? -6.517 -2.673 -3.217 1.00 96.12 105 VAL A N 1
ATOM 805 C CA . VAL A 1 105 ? -5.566 -3.764 -2.953 1.00 96.12 105 VAL A CA 1
ATOM 806 C C . VAL A 1 105 ? -5.934 -5.046 -3.710 1.00 96.12 105 VAL A C 1
ATOM 808 O O . VAL A 1 105 ? -5.089 -5.525 -4.464 1.00 96.12 105 VAL A O 1
ATOM 811 N N . PRO A 1 106 ? -7.149 -5.618 -3.573 1.00 95.81 106 PRO A N 1
ATOM 812 C CA . PRO A 1 106 ? -7.494 -6.822 -4.327 1.00 95.81 106 PRO A CA 1
ATOM 813 C C . PRO A 1 106 ? -7.598 -6.567 -5.833 1.00 95.81 106 PRO A C 1
ATOM 815 O O . PRO A 1 106 ? -7.231 -7.443 -6.607 1.00 95.81 106 PRO A O 1
ATOM 818 N N . GLY A 1 107 ? -8.057 -5.384 -6.257 1.00 96.69 107 GLY A N 1
ATOM 819 C CA . GLY A 1 107 ? -8.117 -5.028 -7.675 1.00 96.69 107 GLY A CA 1
ATOM 820 C C . GLY A 1 107 ? -6.732 -5.026 -8.316 1.00 96.69 107 GLY A C 1
ATOM 821 O O . GLY A 1 107 ? -6.513 -5.707 -9.312 1.00 96.69 107 GLY A O 1
ATOM 822 N N . PHE A 1 108 ? -5.771 -4.333 -7.709 1.00 92.00 108 PHE A N 1
ATOM 823 C CA . PHE A 1 108 ? -4.405 -4.319 -8.220 1.00 92.00 108 PHE A CA 1
ATOM 824 C C . PHE A 1 108 ? -3.752 -5.704 -8.142 1.00 92.00 108 PHE A C 1
ATOM 826 O O . PHE A 1 108 ? -3.135 -6.136 -9.101 1.00 92.00 108 PHE A O 1
ATOM 833 N N . ALA A 1 109 ? -3.947 -6.456 -7.055 1.00 89.81 10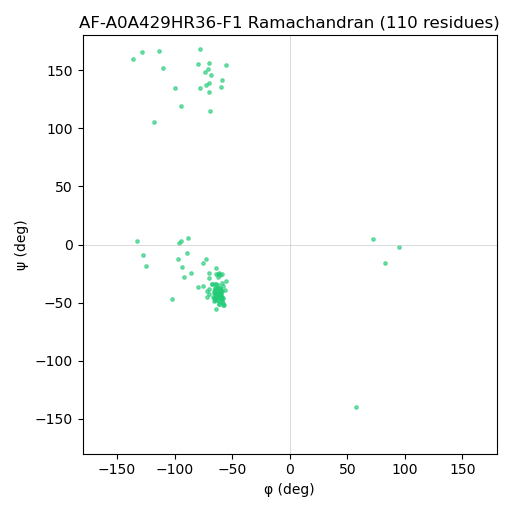9 ALA A N 1
ATOM 834 C CA . ALA A 1 109 ? -3.386 -7.804 -6.943 1.00 89.81 109 ALA A CA 1
ATOM 835 C C . ALA A 1 109 ? -3.913 -8.791 -8.006 1.00 89.81 109 ALA A C 1
ATOM 837 O O . ALA A 1 109 ? -3.245 -9.781 -8.292 1.00 89.81 109 ALA A O 1
ATOM 838 N N . ALA A 1 110 ? -5.109 -8.558 -8.554 1.00 94.06 110 ALA A N 1
ATOM 839 C CA . ALA A 1 110 ? -5.717 -9.418 -9.567 1.00 94.06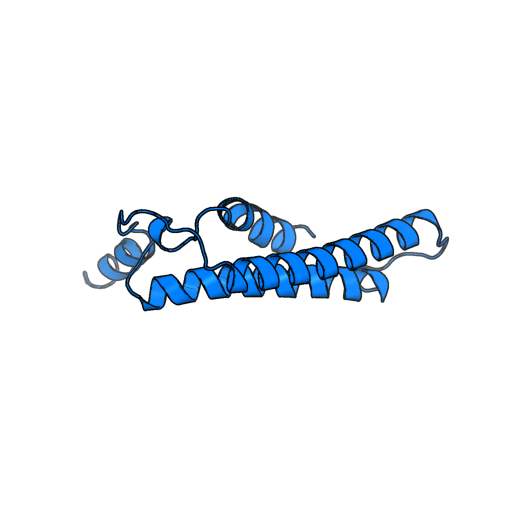 110 ALA A CA 1
ATOM 840 C C . ALA A 1 110 ? -5.410 -8.992 -11.012 1.00 94.06 110 ALA A C 1
ATOM 842 O O . ALA A 1 110 ? -5.447 -9.841 -11.903 1.00 94.06 110 ALA A O 1
ATOM 843 N N . PHE A 1 111 ? -5.172 -7.699 -11.250 1.00 89.56 111 PHE A N 1
ATOM 844 C CA . PHE A 1 111 ? -5.115 -7.120 -12.599 1.00 89.56 111 PHE A CA 1
ATOM 845 C C . PHE A 1 111 ? -3.846 -6.309 -12.906 1.00 89.56 111 PHE A C 1
ATOM 847 O O . PHE A 1 111 ? -3.694 -5.878 -14.048 1.00 89.56 111 PHE A O 1
ATOM 854 N N . GLY A 1 112 ? -3.003 -6.044 -11.906 1.00 79.25 112 GLY A N 1
ATOM 855 C CA . GLY A 1 112 ? -1.732 -5.321 -12.041 1.00 79.25 112 GLY A CA 1
ATOM 856 C C . GLY A 1 112 ? -0.532 -6.225 -12.280 1.00 79.25 112 GLY A C 1
ATOM 857 O O . GLY A 1 112 ? -0.697 -7.465 -12.222 1.00 79.25 112 GLY A O 1
#

Radius of gyration: 18.04 Å; Cα contacts (8 Å, |Δi|>4): 92; chains: 1; bounding box: 39×41×46 Å

Solvent-accessible surface area (backbone atoms only — not comparable to full-atom values): 6264 Å² total; per-residue (Å²): 144,72,76,73,58,62,59,55,52,56,66,67,34,55,62,76,51,81,58,46,73,72,54,72,68,56,49,50,52,51,50,54,36,48,49,46,22,51,50,15,46,49,50,32,55,46,45,72,73,71,54,91,71,90,84,62,93,81,42,76,42,48,49,44,21,51,51,18,46,49,51,41,46,52,49,54,50,49,54,26,51,55,32,38,76,72,70,35,23,46,67,35,16,40,43,55,90,49,65,64,50,74,52,52,44,60,49,43,75,73,74,104

Foldseek 3Di:
DPPPPVVVCQQADFPPDDAAADDVVLVVQLVVLVVQLVVLVVLLVCCVVPPPDDDDCDDPSNVSNVVSLCSNLVSQVVQLVVQVVVVGHDCSSGHPPSVVSVCVNVVVVVPD

Sequence (112 aa):
MALTGVGVQRLLADSGEPREWVSPRTDLVTALLGVWFGIGLMIDAWAHSNLAELETFFTPWHAVFYSGFAAVAGWIIWQALRNVRQGRQGLAAVPMGYHAGLVAVPGFAAFG

Mean predicted aligned error: 6.06 Å